Protein AF-A0A164IQX6-F1 (afdb_monomer_lite)

Secondary structure (DSSP, 8-state):
--------TT-----SB-TTSBBTTT--BT---HHHHHHHHH-EEEE-TTTTTSTTTTSTT--S--TTSBTTEEEES-HHHHHHHHHHHHHHHHHHHHHHHHS---PEEESSTT-EEEGGGTT-TTS----EE-TT--EE----

Organism: NCBI:txid455432

Foldseek 3Di:
DDPPPPPPPFFDQDDQADPQQAGPPPRDRVDPDPVSVVCSVPWTKGFDLVCRLPLCPPPVPCPDGDPQADNRMDTDPDPVRSVVSVVVVVVVVVVVVVVVVVPPDFDWDCPDPPDTDGPVCVVVPPDQDPFDQDPVRDTDDPDD

Radius of gyration: 26.32 Å; chains: 1; bounding box: 82×28×56 Å

Sequence (144 aa):
MQALKTEAPGIVRPDRLNYAGWCIWCGERYCTKARCVKMHVESIWGPCSVCGGSQMLDVKGADELCGICIGGLTQYDSVEDAVEQERRETEARRRLARHLSVVPEPVYVVSDPSRWRPAADHDRSDVPAPSVRSASGQVFYAGF

pLDDT: mean 77.32, std 18.51, range [38.38, 98.44]

Structure (mmCIF, N/CA/C/O backbone):
data_AF-A0A164IQX6-F1
#
_entry.id   AF-A0A164IQX6-F1
#
loop_
_atom_site.group_PDB
_atom_site.id
_atom_site.type_symbol
_atom_site.label_atom_id
_atom_site.label_alt_id
_atom_site.label_comp_id
_atom_site.label_asym_id
_atom_site.label_entity_id
_atom_site.label_seq_id
_atom_site.pdbx_PDB_ins_code
_atom_site.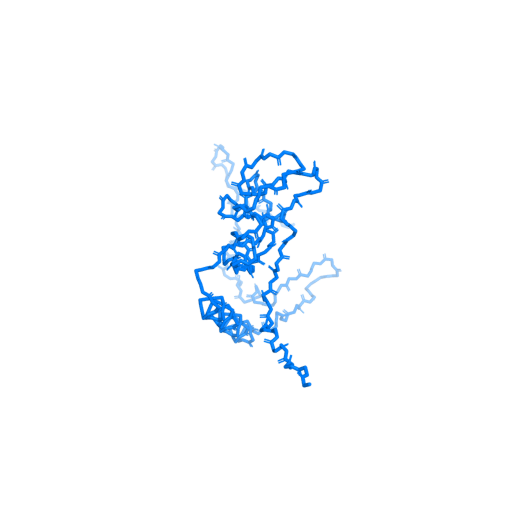Cartn_x
_atom_site.Cartn_y
_atom_site.Cartn_z
_atom_site.occupancy
_atom_site.B_iso_or_equiv
_atom_site.auth_seq_id
_atom_site.auth_comp_id
_atom_site.auth_asym_id
_atom_site.auth_atom_id
_atom_site.pdbx_PDB_model_num
ATOM 1 N N . MET A 1 1 ? -30.125 -11.335 -2.369 1.00 38.38 1 MET A N 1
ATOM 2 C CA . MET A 1 1 ? -29.351 -10.592 -3.383 1.00 38.38 1 MET A CA 1
ATOM 3 C C . MET A 1 1 ? -28.001 -10.254 -2.771 1.00 38.38 1 MET A C 1
ATOM 5 O O . MET A 1 1 ? -27.952 -9.395 -1.902 1.00 38.38 1 MET A O 1
ATOM 9 N N . GLN A 1 2 ? -26.941 -10.989 -3.105 1.00 41.19 2 GLN A N 1
ATOM 10 C CA . GLN A 1 2 ? -25.584 -10.615 -2.697 1.00 41.19 2 GLN A CA 1
ATOM 11 C C . GLN A 1 2 ? -25.045 -9.677 -3.775 1.00 41.19 2 GLN A C 1
ATOM 13 O O . GLN A 1 2 ? -24.952 -10.069 -4.936 1.00 41.19 2 GLN A O 1
ATOM 18 N N . ALA A 1 3 ? -24.777 -8.424 -3.406 1.00 42.53 3 ALA A N 1
ATOM 19 C CA . ALA A 1 3 ? -24.048 -7.506 -4.263 1.00 42.53 3 ALA A CA 1
ATOM 20 C C . ALA A 1 3 ? -22.657 -8.107 -4.478 1.00 42.53 3 ALA A C 1
ATOM 22 O O . ALA A 1 3 ? -21.914 -8.294 -3.513 1.00 42.53 3 ALA A O 1
ATOM 23 N N . LEU A 1 4 ? -22.339 -8.459 -5.723 1.00 44.94 4 LEU A N 1
ATOM 24 C CA . LEU A 1 4 ? -20.976 -8.766 -6.128 1.00 44.94 4 LEU A CA 1
ATOM 25 C C . LEU A 1 4 ? -20.145 -7.532 -5.775 1.00 44.94 4 LEU A C 1
ATOM 27 O O . LEU A 1 4 ? -20.242 -6.501 -6.437 1.00 44.94 4 LEU A O 1
ATOM 31 N N . LYS A 1 5 ? -19.402 -7.608 -4.667 1.00 49.19 5 LYS A N 1
ATOM 32 C CA . LYS A 1 5 ? -18.350 -6.649 -4.367 1.00 49.19 5 LYS A CA 1
ATOM 33 C C . LYS A 1 5 ? -17.338 -6.821 -5.482 1.00 49.19 5 LYS A C 1
ATOM 35 O O . LYS A 1 5 ? -16.559 -7.769 -5.478 1.00 49.19 5 LYS A O 1
ATOM 40 N N . THR A 1 6 ? -17.402 -5.934 -6.462 1.00 44.97 6 THR A N 1
ATOM 41 C CA . THR A 1 6 ? -16.287 -5.675 -7.358 1.00 44.97 6 THR A CA 1
ATOM 42 C C . THR A 1 6 ? -15.188 -5.110 -6.469 1.00 44.97 6 THR A C 1
ATOM 44 O O . THR A 1 6 ? -15.108 -3.904 -6.252 1.00 44.97 6 THR A O 1
ATOM 47 N N . GLU A 1 7 ? -14.427 -5.989 -5.821 1.00 58.69 7 GLU A N 1
ATOM 48 C CA . GLU A 1 7 ? -13.199 -5.584 -5.161 1.00 58.69 7 GLU A CA 1
ATOM 49 C C . GLU A 1 7 ? -12.295 -5.117 -6.290 1.00 58.69 7 GLU A C 1
ATOM 51 O O . GLU A 1 7 ? -11.905 -5.904 -7.157 1.00 58.69 7 GLU A O 1
ATOM 56 N N . ALA A 1 8 ? -12.089 -3.802 -6.362 1.00 58.91 8 ALA A N 1
ATOM 57 C CA . ALA A 1 8 ? -11.138 -3.244 -7.297 1.00 58.91 8 ALA A CA 1
ATOM 58 C C . ALA A 1 8 ? -9.805 -3.978 -7.073 1.00 58.91 8 ALA A C 1
ATOM 60 O O . ALA A 1 8 ? -9.397 -4.138 -5.912 1.00 58.91 8 ALA A O 1
ATOM 61 N N . PRO A 1 9 ? -9.169 -4.495 -8.139 1.00 63.72 9 PRO A N 1
ATOM 62 C CA . PRO A 1 9 ? -7.867 -5.129 -8.007 1.00 63.72 9 PRO A CA 1
ATOM 63 C C . PRO A 1 9 ? -6.926 -4.178 -7.252 1.00 63.72 9 PRO A C 1
ATOM 65 O O . PRO A 1 9 ? -6.956 -2.972 -7.445 1.00 63.72 9 PRO A O 1
ATOM 68 N N . GLY A 1 10 ? -6.167 -4.706 -6.292 1.00 72.81 10 GLY A N 1
ATOM 69 C CA . GLY A 1 10 ? -5.192 -3.909 -5.540 1.00 72.81 10 GLY A CA 1
ATOM 70 C C . GLY A 1 10 ? -5.675 -3.265 -4.235 1.00 72.81 10 GLY A C 1
ATOM 71 O O . GLY A 1 10 ? -4.828 -2.771 -3.492 1.00 72.81 10 GLY A O 1
ATOM 72 N N . ILE A 1 11 ? -6.965 -3.324 -3.874 1.00 82.81 11 ILE A N 1
ATOM 73 C CA . ILE A 1 11 ? -7.381 -2.969 -2.504 1.00 82.81 11 ILE A CA 1
ATOM 74 C C . ILE A 1 11 ? -7.063 -4.143 -1.578 1.00 82.81 11 ILE A C 1
ATOM 76 O O . ILE A 1 11 ? -7.691 -5.198 -1.650 1.00 82.81 11 ILE A O 1
ATOM 80 N N . VAL A 1 12 ? -6.093 -3.958 -0.683 1.00 86.12 12 VAL A N 1
ATOM 81 C CA . VAL A 1 12 ? -5.663 -4.989 0.271 1.00 86.12 12 VAL A CA 1
ATOM 82 C C . VAL A 1 12 ? -5.762 -4.411 1.667 1.00 86.12 12 VAL A C 1
ATOM 84 O O . VAL A 1 12 ? -5.075 -3.444 1.971 1.00 86.12 12 VAL A O 1
ATOM 87 N N . ARG A 1 13 ? -6.596 -4.989 2.535 1.00 86.00 13 ARG A N 1
ATOM 88 C CA . ARG A 1 13 ? -6.707 -4.536 3.927 1.00 86.00 13 ARG A CA 1
ATOM 89 C C . ARG A 1 13 ? -5.818 -5.410 4.818 1.00 86.00 13 ARG A C 1
ATOM 91 O O . ARG A 1 13 ? -6.139 -6.587 4.971 1.00 86.00 13 ARG A O 1
ATOM 98 N N . PRO A 1 14 ? -4.729 -4.877 5.402 1.00 90.19 14 PRO A N 1
ATOM 99 C CA . PRO A 1 14 ? -3.912 -5.649 6.330 1.00 90.19 14 PRO A CA 1
ATOM 100 C C . PRO A 1 14 ? -4.699 -5.952 7.603 1.00 90.19 14 PRO A C 1
ATOM 102 O O . PRO A 1 14 ? -5.656 -5.250 7.925 1.00 90.19 14 PRO A O 1
ATOM 105 N N . ASP A 1 15 ? -4.271 -6.945 8.375 1.00 94.50 15 ASP A N 1
ATOM 106 C CA . ASP A 1 15 ? -4.839 -7.144 9.703 1.00 94.50 15 ASP A CA 1
ATOM 107 C C . ASP A 1 15 ? -4.593 -5.914 10.589 1.00 94.50 15 ASP A C 1
ATOM 109 O O . ASP A 1 15 ? -3.509 -5.328 10.621 1.00 94.50 15 ASP A O 1
ATOM 113 N N . ARG A 1 16 ? -5.611 -5.527 11.365 1.00 95.75 16 ARG A N 1
ATOM 114 C CA . ARG A 1 16 ? -5.509 -4.415 12.329 1.00 95.75 16 ARG A CA 1
ATOM 115 C C . ARG A 1 16 ? -4.420 -4.644 13.378 1.00 95.75 16 ARG A C 1
ATOM 117 O O . ARG A 1 16 ? -3.870 -3.682 13.920 1.00 95.75 16 ARG A O 1
ATOM 124 N N . LEU A 1 17 ? -4.204 -5.903 13.747 1.00 96.19 17 LEU A N 1
ATOM 125 C CA . LEU A 1 17 ? -3.157 -6.308 14.671 1.00 96.19 17 LEU A CA 1
ATOM 126 C C . LEU A 1 17 ? -2.012 -6.897 13.854 1.00 96.19 17 LEU A C 1
ATOM 128 O O . LEU A 1 17 ? -2.247 -7.760 13.015 1.00 96.19 17 LEU A O 1
ATOM 132 N N . ASN A 1 18 ? -0.781 -6.467 14.122 1.00 92.88 18 ASN A N 1
ATOM 133 C CA . ASN A 1 18 ? 0.374 -7.153 13.558 1.00 92.88 18 ASN A CA 1
ATOM 134 C C . ASN A 1 18 ? 0.521 -8.562 14.165 1.00 92.88 18 ASN A C 1
ATOM 136 O O . ASN A 1 18 ? -0.161 -8.916 15.129 1.00 92.88 18 ASN A O 1
ATOM 140 N N . TYR A 1 19 ? 1.465 -9.350 13.646 1.00 94.94 19 TYR A N 1
ATOM 141 C CA . TYR A 1 19 ? 1.714 -10.719 14.115 1.00 94.94 19 TYR A CA 1
ATOM 142 C C . TYR A 1 19 ? 1.974 -10.826 15.633 1.00 94.94 19 TYR A C 1
ATOM 144 O O . TYR A 1 19 ? 1.615 -11.813 16.267 1.00 94.94 19 TYR A O 1
ATOM 152 N N . ALA A 1 20 ? 2.547 -9.790 16.250 1.00 96.38 20 ALA A N 1
ATOM 153 C CA . ALA A 1 20 ? 2.794 -9.740 17.692 1.00 96.38 20 ALA A CA 1
ATOM 154 C C . ALA A 1 20 ? 1.580 -9.245 18.514 1.00 96.38 20 ALA A C 1
ATOM 156 O O . ALA A 1 20 ? 1.687 -9.042 19.727 1.00 96.38 20 ALA A O 1
ATOM 157 N N . GLY A 1 21 ? 0.422 -9.063 17.874 1.00 96.69 21 GLY A N 1
ATOM 158 C CA . GLY A 1 21 ? -0.826 -8.628 18.490 1.00 96.69 21 GLY A CA 1
ATOM 159 C C . GLY A 1 21 ? -0.921 -7.120 18.723 1.00 96.69 21 GLY A C 1
ATOM 160 O O . GLY A 1 21 ? -1.824 -6.688 19.436 1.00 96.69 21 GLY A O 1
ATOM 161 N N . TRP A 1 22 ? -0.020 -6.303 18.175 1.00 97.25 22 TRP A N 1
ATOM 162 C CA . TRP A 1 22 ? -0.038 -4.849 18.368 1.00 97.25 22 TRP A CA 1
ATOM 163 C C . TRP A 1 22 ? -0.952 -4.153 17.364 1.00 97.25 22 TRP A C 1
ATOM 165 O O . TRP A 1 22 ? -0.884 -4.410 16.165 1.00 97.25 22 TRP A O 1
ATOM 175 N N . CYS A 1 23 ? -1.790 -3.241 17.855 1.00 96.88 23 CYS A N 1
ATOM 176 C CA . CYS A 1 23 ? -2.696 -2.445 17.033 1.00 96.88 23 CYS A CA 1
ATOM 177 C C . CYS A 1 23 ? -1.955 -1.383 16.224 1.00 96.88 23 CYS A C 1
ATOM 179 O O . CYS A 1 23 ? -1.302 -0.523 16.815 1.00 96.88 23 CYS A O 1
ATOM 181 N N . ILE A 1 24 ? -2.158 -1.364 14.904 1.00 94.56 24 ILE A N 1
ATOM 182 C CA . ILE A 1 24 ? -1.533 -0.374 14.008 1.00 94.56 24 ILE A CA 1
ATOM 183 C C . ILE A 1 24 ? -1.961 1.075 14.295 1.00 94.56 24 ILE A C 1
ATOM 185 O O . ILE A 1 24 ? -1.261 2.006 13.923 1.00 94.56 24 ILE A O 1
ATOM 189 N N . TRP A 1 25 ? -3.097 1.277 14.972 1.00 95.06 25 TRP A N 1
ATOM 190 C CA . TRP A 1 25 ? -3.652 2.611 15.231 1.00 95.06 25 TRP A CA 1
ATOM 191 C C . TRP A 1 25 ? -3.237 3.214 16.567 1.00 95.06 25 TRP A C 1
ATOM 193 O O . TRP A 1 25 ? -2.989 4.410 16.657 1.00 95.06 25 TRP A O 1
ATOM 203 N N . CYS A 1 26 ? -3.252 2.411 17.632 1.00 97.38 26 CYS A N 1
ATOM 204 C CA . CYS A 1 26 ? -3.013 2.909 18.988 1.00 97.38 26 CYS A CA 1
ATOM 205 C C . CYS A 1 26 ? -1.761 2.330 19.639 1.00 97.38 26 CYS A C 1
ATOM 207 O O . CYS A 1 26 ? -1.463 2.700 20.768 1.00 97.38 26 CYS A O 1
ATOM 209 N N . GLY A 1 27 ? -1.076 1.389 18.984 1.00 96.19 27 GLY A N 1
ATOM 210 C CA . GLY A 1 27 ? 0.124 0.766 19.528 1.00 96.19 27 GLY A CA 1
ATOM 211 C C . GLY A 1 27 ? -0.112 -0.036 20.807 1.00 96.19 27 GLY A C 1
ATOM 212 O O . GLY A 1 27 ? 0.827 -0.243 21.557 1.00 96.19 27 GLY A O 1
ATOM 213 N N . GLU A 1 28 ? -1.339 -0.490 21.089 1.00 98.06 28 GLU A N 1
ATOM 214 C CA . GLU A 1 28 ? -1.623 -1.355 22.244 1.00 98.06 28 GLU A CA 1
ATOM 215 C C . GLU A 1 28 ? -1.720 -2.820 21.826 1.00 98.06 28 GLU A C 1
ATOM 217 O O . GLU A 1 28 ? -2.269 -3.149 20.765 1.00 98.06 28 GLU A O 1
ATOM 222 N N . ARG A 1 29 ? -1.220 -3.708 22.688 1.00 98.00 29 ARG A N 1
ATOM 223 C CA . ARG A 1 29 ? -1.268 -5.154 22.483 1.00 98.00 29 ARG A CA 1
ATOM 224 C C . ARG A 1 29 ? -2.679 -5.690 22.736 1.00 98.00 29 ARG A C 1
ATOM 226 O O . ARG A 1 29 ? -3.311 -5.329 23.722 1.00 98.00 29 ARG A O 1
ATOM 233 N N . TYR A 1 30 ? -3.168 -6.542 21.838 1.00 97.69 30 TYR A N 1
ATOM 234 C CA . TYR A 1 30 ? -4.508 -7.140 21.864 1.00 97.69 30 TYR A CA 1
ATOM 235 C C . TYR A 1 30 ? -5.644 -6.108 21.982 1.00 97.69 30 TYR A C 1
ATOM 237 O O . TYR A 1 30 ? -6.683 -6.374 22.580 1.00 97.69 30 TYR A O 1
ATOM 245 N N . CYS A 1 31 ? -5.454 -4.913 21.414 1.00 98.25 31 CYS A N 1
ATOM 246 C CA . CYS A 1 31 ? -6.413 -3.813 21.505 1.00 98.25 31 CYS A CA 1
ATOM 247 C C . CYS A 1 31 ? -7.817 -4.234 21.047 1.00 98.25 31 CYS A C 1
ATOM 249 O O . CYS A 1 31 ? -7.966 -4.746 19.939 1.00 98.25 31 CYS A O 1
ATOM 251 N N . THR A 1 32 ? -8.848 -3.917 21.828 1.00 97.75 32 THR A N 1
ATOM 252 C CA . THR A 1 32 ? -10.272 -4.122 21.487 1.00 97.75 32 THR A CA 1
ATOM 253 C C . THR A 1 32 ? -11.066 -2.811 21.423 1.00 97.75 32 THR A C 1
ATOM 255 O O . THR A 1 32 ? -12.289 -2.823 21.305 1.00 97.75 32 THR A O 1
ATOM 258 N N . LYS A 1 33 ? -10.388 -1.654 21.484 1.00 98.44 33 LYS A N 1
ATOM 259 C CA . LYS A 1 33 ? -11.033 -0.333 21.518 1.00 98.44 33 LYS A CA 1
ATOM 260 C C . LYS A 1 33 ? -11.898 -0.105 20.275 1.00 98.44 33 LYS A C 1
ATOM 262 O O . LYS A 1 33 ? -11.393 -0.131 19.151 1.00 98.44 33 LYS A O 1
ATOM 267 N N . ALA A 1 34 ? -13.172 0.235 20.490 1.00 98.38 34 ALA A N 1
ATOM 268 C CA . ALA A 1 34 ? -14.149 0.479 19.425 1.00 98.38 34 ALA A CA 1
ATOM 269 C C . ALA A 1 34 ? -13.674 1.524 18.398 1.00 98.38 34 ALA A C 1
ATOM 271 O O . ALA A 1 34 ? -13.859 1.337 17.199 1.00 98.38 34 ALA A O 1
ATOM 272 N N . ARG A 1 35 ? -12.979 2.579 18.850 1.00 97.94 35 ARG A N 1
ATOM 273 C CA . ARG A 1 35 ? -12.375 3.596 17.972 1.00 97.94 35 ARG A CA 1
ATOM 274 C C . ARG A 1 35 ? -11.430 2.983 16.931 1.00 97.94 35 ARG A C 1
ATOM 276 O O . ARG A 1 35 ? -11.546 3.301 15.755 1.00 97.94 35 ARG A O 1
ATOM 283 N N . CYS A 1 36 ? -10.512 2.109 17.347 1.00 97.75 36 CYS A N 1
ATOM 284 C CA . CYS A 1 36 ? -9.534 1.495 16.445 1.00 97.75 36 CYS A CA 1
ATOM 285 C C . CYS A 1 36 ? -10.184 0.492 15.491 1.00 97.75 36 CYS A C 1
ATOM 287 O O . CYS A 1 36 ? -9.745 0.366 14.353 1.00 97.75 36 CYS A O 1
ATOM 289 N N . VAL A 1 37 ? -11.225 -0.217 15.943 1.00 97.62 37 VAL A N 1
ATOM 290 C CA . VAL A 1 37 ? -12.012 -1.108 15.079 1.00 97.62 37 VAL A CA 1
ATOM 291 C C . VAL A 1 37 ? -12.725 -0.298 14.000 1.00 97.62 37 VAL A C 1
ATOM 293 O O . VAL A 1 37 ? -12.603 -0.626 12.824 1.00 97.62 37 VAL A O 1
ATOM 296 N N . LYS A 1 38 ? -13.395 0.795 14.382 1.00 97.62 38 LYS A N 1
ATOM 297 C CA . LYS A 1 38 ? -14.078 1.693 13.446 1.00 97.62 38 LYS A CA 1
ATOM 298 C C . LYS A 1 38 ? -13.110 2.274 12.411 1.00 97.62 38 LYS A C 1
ATOM 300 O O . LYS A 1 38 ? -13.324 2.077 11.221 1.00 97.62 38 LYS A O 1
ATOM 305 N N . MET A 1 39 ? -12.010 2.886 12.865 1.00 96.06 39 MET A N 1
ATOM 306 C CA . MET A 1 39 ? -10.978 3.436 11.973 1.00 96.06 39 MET A CA 1
ATOM 307 C C . MET A 1 39 ? -10.443 2.386 10.997 1.00 96.06 39 MET A C 1
ATOM 309 O O . MET A 1 39 ? -10.248 2.670 9.823 1.00 96.06 39 MET A O 1
ATOM 313 N N . HIS A 1 40 ? -10.236 1.156 11.466 1.00 95.69 40 HIS A N 1
ATOM 314 C CA . HIS A 1 40 ? -9.757 0.082 10.611 1.00 95.69 40 HIS A CA 1
ATOM 315 C C . HIS A 1 40 ? -10.770 -0.324 9.529 1.00 95.69 40 HIS A C 1
ATOM 317 O O . HIS A 1 40 ? -10.393 -0.519 8.376 1.00 95.69 40 HIS A O 1
ATOM 323 N N . VAL A 1 41 ? -12.052 -0.433 9.878 1.00 94.75 41 VAL A N 1
ATOM 324 C CA . VAL A 1 41 ? -13.113 -0.782 8.919 1.00 94.75 41 VAL A CA 1
ATOM 325 C C . VAL A 1 41 ? -13.282 0.303 7.854 1.00 94.75 41 VAL A C 1
ATOM 327 O O . VAL A 1 41 ? -13.491 -0.024 6.687 1.00 94.75 41 VAL A O 1
ATOM 330 N N . GLU A 1 42 ? -13.170 1.569 8.255 1.00 94.75 42 GLU A N 1
ATOM 331 C CA . GLU A 1 42 ? -13.307 2.733 7.371 1.00 94.75 42 GLU A CA 1
ATOM 332 C C . GLU A 1 42 ? -12.051 2.987 6.525 1.00 94.75 42 GLU A C 1
ATOM 334 O O . GLU A 1 42 ? -12.133 3.633 5.486 1.00 94.75 42 GLU A O 1
ATOM 339 N N . SE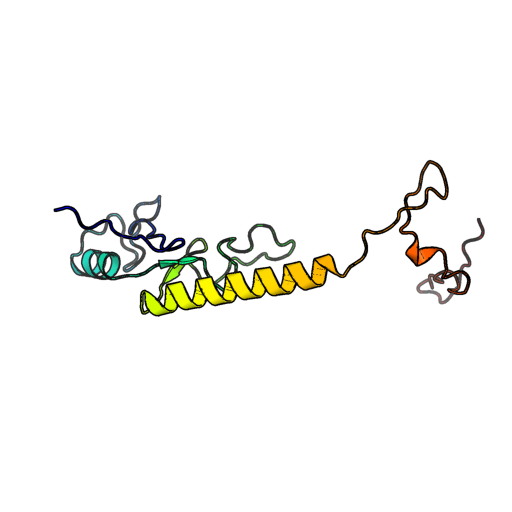R A 1 43 ? -10.894 2.459 6.932 1.00 94.81 43 SER A N 1
ATOM 340 C CA . SER A 1 43 ? -9.642 2.660 6.206 1.00 94.81 43 SER A CA 1
ATOM 341 C C . SER A 1 43 ? -9.569 1.883 4.888 1.00 94.81 43 SER A C 1
ATOM 343 O O . SER A 1 43 ? -9.995 0.722 4.780 1.00 94.81 43 SER A O 1
ATOM 345 N N . ILE A 1 44 ? -8.966 2.539 3.899 1.00 95.00 44 ILE A N 1
ATOM 346 C CA . ILE A 1 44 ? -8.713 2.027 2.555 1.00 95.00 44 ILE A CA 1
ATOM 347 C C . ILE A 1 44 ? -7.208 1.891 2.407 1.00 95.00 44 ILE A C 1
ATOM 349 O O . ILE A 1 44 ? -6.463 2.798 2.766 1.00 95.00 44 ILE A O 1
ATOM 353 N N . TRP A 1 45 ? -6.765 0.741 1.921 1.00 94.56 45 TRP A N 1
ATOM 354 C CA . TRP A 1 45 ? -5.356 0.380 1.875 1.00 94.56 45 TRP A CA 1
ATOM 355 C C . TRP A 1 45 ? -5.013 -0.201 0.512 1.00 94.56 45 TRP A C 1
ATOM 357 O O . TRP A 1 45 ? -5.824 -0.897 -0.103 1.00 94.56 45 TRP A O 1
ATOM 367 N N . GLY A 1 46 ? -3.790 0.065 0.075 1.00 92.94 46 GLY A N 1
ATOM 368 C CA . GLY A 1 46 ? -3.227 -0.485 -1.150 1.00 92.94 46 GLY A CA 1
ATOM 369 C C . GLY A 1 46 ? -1.699 -0.412 -1.145 1.00 92.94 46 GLY A C 1
ATOM 370 O O . GLY A 1 46 ? -1.104 0.034 -0.154 1.00 92.94 46 GLY A O 1
ATOM 371 N N . PRO A 1 47 ? -1.048 -0.878 -2.222 1.00 92.12 47 PRO A N 1
ATOM 372 C CA . PRO A 1 47 ? 0.402 -0.854 -2.353 1.00 92.12 47 PRO A CA 1
ATOM 373 C C . PRO A 1 47 ? 0.963 0.561 -2.212 1.00 92.12 47 PRO A C 1
ATOM 375 O O . PRO A 1 47 ? 0.428 1.520 -2.752 1.00 92.12 47 PRO A O 1
ATOM 378 N N . CYS A 1 48 ? 2.072 0.710 -1.496 1.00 92.31 48 CYS A N 1
ATOM 379 C CA . CYS A 1 48 ? 2.754 1.990 -1.402 1.00 92.31 48 CYS A CA 1
ATOM 380 C C . CYS A 1 48 ? 3.290 2.410 -2.776 1.00 92.31 48 CYS A C 1
ATOM 382 O O . CYS A 1 48 ? 4.106 1.702 -3.360 1.00 92.31 48 CYS A O 1
ATOM 384 N N . SER A 1 49 ? 2.916 3.606 -3.225 1.00 89.94 49 SER A N 1
ATOM 385 C CA . SER A 1 49 ? 3.344 4.190 -4.502 1.00 89.94 49 SER A CA 1
ATOM 386 C C . SER A 1 49 ? 4.850 4.427 -4.627 1.00 89.94 49 SER A C 1
ATOM 388 O O . SER A 1 49 ? 5.380 4.515 -5.732 1.00 89.94 49 SER A O 1
ATOM 390 N N . VAL A 1 50 ? 5.547 4.543 -3.494 1.00 89.69 50 VAL A N 1
ATOM 391 C CA . VAL A 1 50 ? 6.984 4.832 -3.449 1.00 89.69 50 VAL A CA 1
ATOM 392 C C . VAL A 1 50 ? 7.802 3.556 -3.604 1.00 89.69 50 VAL A C 1
ATOM 394 O O . VAL A 1 50 ? 8.702 3.503 -4.435 1.00 89.69 50 VAL A O 1
ATOM 397 N N . CYS A 1 51 ? 7.493 2.515 -2.825 1.00 90.94 51 CYS A N 1
ATOM 398 C CA . CYS A 1 51 ? 8.233 1.251 -2.880 1.00 90.94 51 CYS A CA 1
ATOM 399 C C . CYS A 1 51 ? 7.550 0.166 -3.728 1.00 90.94 51 CYS A C 1
ATOM 401 O O . CYS A 1 51 ? 8.062 -0.951 -3.810 1.00 90.94 51 CYS A O 1
ATOM 403 N N . GLY A 1 52 ? 6.387 0.444 -4.320 1.00 87.69 52 GLY A N 1
ATOM 404 C CA . GLY A 1 52 ? 5.600 -0.533 -5.080 1.00 87.69 52 GLY A CA 1
ATOM 405 C C . GLY A 1 52 ? 5.182 -1.751 -4.252 1.00 87.69 52 GLY A C 1
ATOM 406 O O . GLY A 1 52 ? 5.066 -2.850 -4.786 1.00 87.69 52 GLY A O 1
ATOM 407 N N . GLY A 1 53 ? 5.061 -1.594 -2.931 1.00 89.38 53 GLY A N 1
ATOM 408 C CA . GLY A 1 53 ? 4.792 -2.695 -2.002 1.00 89.38 53 GLY A CA 1
ATOM 409 C C . GLY A 1 53 ? 5.988 -3.575 -1.627 1.00 89.38 53 GLY A C 1
ATOM 410 O O . GLY A 1 53 ? 5.850 -4.428 -0.757 1.00 89.38 53 GLY A O 1
ATOM 411 N N . SER A 1 54 ? 7.173 -3.351 -2.202 1.00 88.88 54 SER A N 1
ATOM 412 C CA . SER A 1 54 ? 8.366 -4.180 -1.944 1.00 88.88 54 SER A CA 1
ATOM 413 C C . SER A 1 54 ? 9.063 -3.899 -0.610 1.00 88.88 54 SER A C 1
ATOM 415 O O . SER A 1 54 ? 9.982 -4.621 -0.234 1.00 88.88 54 SER A O 1
ATOM 417 N N . GLN A 1 55 ? 8.703 -2.798 0.063 1.00 86.69 55 GLN A N 1
ATOM 418 C CA . GLN A 1 55 ? 9.454 -2.222 1.190 1.00 86.69 55 GLN A CA 1
ATOM 419 C C . GLN A 1 55 ? 10.936 -1.928 0.891 1.00 86.69 55 GLN A C 1
ATOM 421 O O . GLN A 1 55 ? 11.680 -1.614 1.813 1.00 86.69 55 GLN A O 1
ATOM 426 N N . MET A 1 56 ? 11.346 -1.972 -0.383 1.00 82.25 56 MET A N 1
ATOM 427 C CA . MET A 1 56 ? 12.739 -1.852 -0.827 1.00 82.25 56 MET A CA 1
ATOM 428 C C . MET A 1 56 ? 13.677 -2.935 -0.258 1.00 82.25 56 MET A C 1
ATOM 430 O O . MET A 1 56 ? 14.882 -2.716 -0.197 1.00 82.25 56 MET A O 1
ATOM 434 N N . LEU A 1 57 ? 13.148 -4.117 0.095 1.00 77.56 57 LEU A N 1
ATOM 435 C CA . LEU A 1 57 ? 13.918 -5.201 0.734 1.00 77.56 57 LEU A CA 1
ATOM 436 C C . LEU A 1 57 ? 15.088 -5.738 -0.113 1.00 77.56 57 LEU A C 1
ATOM 438 O O . LEU A 1 57 ? 16.041 -6.272 0.447 1.00 77.56 57 LEU A O 1
ATOM 442 N N . ASP A 1 58 ? 15.042 -5.571 -1.438 1.00 70.56 58 ASP A N 1
ATOM 443 C CA . ASP A 1 58 ? 16.030 -6.135 -2.372 1.00 70.56 58 ASP A CA 1
ATOM 444 C C . ASP A 1 58 ? 17.009 -5.099 -2.956 1.00 70.56 58 ASP A C 1
ATOM 446 O O . ASP A 1 58 ? 17.851 -5.424 -3.801 1.00 70.56 58 ASP A O 1
ATOM 450 N N . VAL A 1 59 ? 16.923 -3.832 -2.543 1.00 73.62 59 VAL A N 1
ATOM 451 C CA . VAL A 1 59 ? 17.805 -2.785 -3.070 1.00 73.62 59 VAL A CA 1
ATOM 452 C C . VAL A 1 59 ? 19.113 -2.801 -2.279 1.00 73.62 59 VAL A C 1
ATOM 454 O O . VAL A 1 59 ? 19.155 -2.406 -1.119 1.00 73.62 59 VAL A O 1
ATOM 457 N N . LYS A 1 60 ? 20.213 -3.261 -2.896 1.00 69.44 60 LYS A N 1
ATOM 458 C CA . LYS A 1 60 ? 21.553 -3.212 -2.276 1.00 69.44 60 LYS A CA 1
ATOM 459 C C . LYS A 1 60 ? 21.874 -1.787 -1.809 1.00 69.44 60 LYS A C 1
ATOM 461 O O . LYS A 1 60 ? 21.952 -0.882 -2.636 1.00 69.44 60 LYS A O 1
ATOM 466 N N . GLY A 1 61 ? 22.106 -1.619 -0.507 1.00 66.44 61 GLY A N 1
ATOM 467 C CA . GLY A 1 61 ? 22.386 -0.324 0.123 1.00 66.44 61 GLY A CA 1
ATOM 468 C C . GLY A 1 61 ? 21.143 0.454 0.566 1.00 66.44 61 GLY A C 1
ATOM 469 O O . GLY A 1 61 ? 21.284 1.541 1.117 1.00 66.44 61 GLY A O 1
ATOM 470 N N . ALA A 1 62 ? 19.936 -0.086 0.367 1.00 65.19 62 ALA A N 1
ATOM 471 C CA . ALA A 1 62 ? 18.761 0.352 1.107 1.00 65.19 62 ALA A CA 1
ATOM 472 C C . ALA A 1 62 ? 18.795 -0.300 2.493 1.00 65.19 62 ALA A C 1
ATOM 474 O O . ALA A 1 62 ? 18.074 -1.251 2.779 1.00 65.19 62 ALA A O 1
ATOM 475 N N . ASP A 1 63 ? 19.662 0.218 3.360 1.00 63.06 63 ASP A N 1
ATOM 476 C CA . ASP A 1 63 ? 19.668 -0.153 4.781 1.00 63.06 63 ASP A CA 1
ATOM 477 C C . ASP A 1 63 ? 18.403 0.366 5.499 1.00 63.06 63 ASP A C 1
ATOM 479 O O . ASP A 1 63 ? 18.135 0.035 6.655 1.00 63.06 63 ASP A O 1
ATOM 483 N N . GLU A 1 64 ? 17.599 1.169 4.799 1.00 73.69 64 GLU A N 1
ATOM 484 C CA . GLU A 1 64 ? 16.387 1.794 5.293 1.00 73.69 64 GLU A CA 1
ATOM 485 C C . GLU A 1 64 ? 15.154 1.236 4.578 1.00 73.69 64 GLU A C 1
ATOM 487 O O . GLU A 1 64 ? 14.999 1.325 3.356 1.00 73.69 64 GLU A O 1
ATOM 492 N N . LEU A 1 65 ? 14.232 0.695 5.375 1.00 81.56 65 LEU A N 1
ATOM 493 C CA . LEU A 1 65 ? 12.883 0.386 4.919 1.00 81.56 65 LEU A CA 1
ATOM 494 C C . LEU A 1 65 ? 12.183 1.669 4.465 1.00 81.56 65 LEU A C 1
ATOM 496 O O . LEU A 1 65 ? 12.451 2.765 4.959 1.00 81.56 65 LEU A O 1
ATOM 500 N N . CYS A 1 66 ? 11.212 1.528 3.564 1.00 86.38 66 CYS A N 1
ATOM 501 C CA . CYS A 1 66 ? 10.363 2.645 3.166 1.00 86.38 66 CYS A CA 1
ATOM 502 C C . CYS A 1 66 ? 9.631 3.249 4.383 1.00 86.38 66 CYS A C 1
ATOM 504 O O . CYS A 1 66 ? 8.617 2.713 4.827 1.00 86.38 66 CYS A O 1
ATOM 506 N N . GLY A 1 67 ? 10.107 4.398 4.877 1.00 84.69 67 GLY A N 1
ATOM 507 C CA . GLY A 1 67 ? 9.573 5.076 6.069 1.00 84.69 67 GLY A CA 1
ATOM 508 C C . GLY A 1 67 ? 8.182 5.702 5.907 1.00 84.69 67 GLY A C 1
ATOM 509 O O . GLY A 1 67 ? 7.664 6.302 6.842 1.00 84.69 67 GLY A O 1
ATOM 510 N N . ILE A 1 68 ? 7.582 5.580 4.721 1.00 87.38 68 ILE A N 1
ATOM 511 C CA . ILE A 1 68 ? 6.265 6.139 4.384 1.00 87.38 68 ILE A CA 1
ATOM 512 C C . ILE A 1 68 ? 5.160 5.085 4.542 1.00 87.38 68 ILE A C 1
ATOM 514 O O . ILE A 1 68 ? 3.993 5.424 4.733 1.00 87.38 68 ILE A O 1
ATOM 518 N N . CYS A 1 69 ? 5.503 3.799 4.446 1.00 91.81 69 CYS A N 1
ATOM 519 C CA . CYS A 1 69 ? 4.529 2.715 4.389 1.00 91.81 69 CYS A CA 1
ATOM 520 C C . CYS A 1 69 ? 4.675 1.743 5.556 1.00 91.81 69 CYS A C 1
ATOM 522 O O . CYS A 1 69 ? 5.734 1.630 6.170 1.00 91.81 69 CYS A O 1
ATOM 524 N N . ILE A 1 70 ? 3.613 0.989 5.822 1.00 88.50 70 ILE A N 1
ATOM 525 C CA . ILE A 1 70 ? 3.625 -0.095 6.799 1.00 88.50 70 ILE A CA 1
ATOM 526 C C . ILE A 1 70 ? 3.584 -1.393 6.019 1.00 88.50 70 ILE A C 1
ATOM 528 O O . ILE A 1 70 ? 2.571 -1.743 5.418 1.00 88.50 70 ILE A O 1
ATOM 532 N N . GLY A 1 71 ? 4.697 -2.116 6.007 1.00 86.69 71 GLY A N 1
ATOM 533 C CA . GLY A 1 71 ? 4.710 -3.430 5.383 1.00 86.69 71 GLY A CA 1
ATOM 534 C C . GLY A 1 71 ? 4.553 -3.400 3.853 1.00 86.69 71 GLY A C 1
ATOM 535 O O . GLY A 1 71 ? 4.157 -4.403 3.271 1.00 86.69 71 GLY A O 1
ATOM 536 N N . GLY A 1 72 ? 4.829 -2.266 3.197 1.00 90.81 72 GLY A N 1
ATOM 537 C CA . GLY A 1 72 ? 4.581 -2.079 1.762 1.00 90.81 72 GLY A CA 1
ATOM 538 C C . GLY A 1 72 ? 3.181 -1.549 1.449 1.00 90.81 72 GLY A C 1
ATOM 539 O O . GLY A 1 72 ? 2.868 -1.304 0.289 1.00 90.81 72 GLY A O 1
ATOM 540 N N . LEU A 1 73 ? 2.345 -1.321 2.462 1.00 92.81 73 LEU A N 1
ATOM 541 C CA . LEU A 1 73 ? 0.993 -0.802 2.296 1.00 92.81 73 LEU A CA 1
ATOM 542 C C . LEU A 1 73 ? 0.895 0.633 2.808 1.00 92.81 73 LEU A C 1
ATOM 544 O O . LEU A 1 73 ? 1.536 1.011 3.793 1.00 92.81 73 LEU A O 1
ATOM 548 N N . THR A 1 74 ? 0.081 1.434 2.133 1.00 94.06 74 THR A N 1
ATOM 549 C CA . THR A 1 74 ? -0.264 2.788 2.562 1.00 94.06 74 THR A CA 1
ATOM 550 C C . THR A 1 74 ? -1.776 2.946 2.640 1.00 94.06 74 THR A C 1
ATOM 552 O O . THR A 1 74 ? -2.522 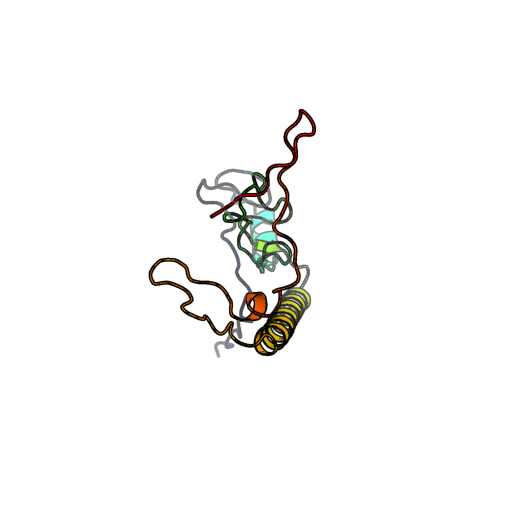2.217 1.978 1.00 94.06 74 THR A O 1
ATOM 555 N N . GLN A 1 75 ? -2.216 3.871 3.487 1.00 94.62 75 GLN A N 1
ATOM 556 C CA . GLN A 1 75 ? -3.620 4.230 3.598 1.00 94.62 75 GLN A CA 1
ATOM 557 C C . GLN A 1 75 ? -3.954 5.295 2.548 1.00 94.62 75 GLN A C 1
ATOM 559 O O . GLN A 1 75 ? -3.200 6.250 2.381 1.00 94.62 75 GLN A O 1
ATOM 564 N N . TYR A 1 76 ? -5.096 5.142 1.885 1.00 94.19 76 TYR A N 1
ATOM 565 C CA . TYR A 1 76 ? -5.665 6.134 0.977 1.00 94.19 76 TYR A CA 1
ATOM 566 C C . TYR A 1 76 ? -6.845 6.848 1.633 1.00 94.19 76 TYR A C 1
ATOM 568 O O . TYR A 1 76 ? -7.545 6.268 2.471 1.00 94.19 76 TYR A O 1
ATOM 576 N N . ASP A 1 77 ? -7.077 8.090 1.213 1.00 94.62 77 ASP A N 1
ATOM 577 C CA . ASP A 1 77 ? -8.193 8.906 1.694 1.00 94.62 77 ASP A CA 1
ATOM 578 C C . ASP A 1 77 ? -9.537 8.422 1.128 1.00 94.62 77 ASP A C 1
ATOM 580 O O . ASP A 1 77 ? -10.566 8.504 1.803 1.00 94.62 77 ASP A O 1
ATOM 584 N N . SER A 1 78 ? -9.531 7.872 -0.091 1.00 94.25 78 SER A N 1
ATOM 585 C CA . SER A 1 78 ? -10.721 7.383 -0.786 1.00 94.25 78 SER A CA 1
ATOM 586 C C . SER A 1 78 ? -10.438 6.163 -1.673 1.00 94.25 78 SER A C 1
ATOM 588 O O . SER A 1 78 ? -9.286 5.786 -1.913 1.00 94.25 78 SER A O 1
ATOM 590 N N . VAL A 1 79 ? -11.504 5.512 -2.155 1.00 91.19 79 VAL A N 1
ATOM 591 C CA . VAL A 1 79 ? -11.380 4.381 -3.094 1.00 91.19 79 VAL A CA 1
ATOM 592 C C . VAL A 1 79 ? -10.922 4.910 -4.447 1.00 91.19 79 VAL A C 1
ATOM 594 O O . VAL A 1 79 ? -10.106 4.287 -5.121 1.00 91.19 79 VAL A O 1
ATOM 597 N N . GLU A 1 80 ? -11.422 6.083 -4.818 1.00 92.12 80 GLU A N 1
ATOM 598 C CA . GLU A 1 80 ? -11.078 6.803 -6.032 1.00 92.12 80 GLU A CA 1
ATOM 599 C C . GLU A 1 80 ? -9.576 7.099 -6.092 1.00 92.12 80 GLU A C 1
ATOM 601 O O . GLU A 1 80 ? -8.961 6.868 -7.132 1.00 92.12 80 GLU A O 1
ATOM 606 N N . ASP A 1 81 ? -8.965 7.513 -4.977 1.00 92.00 81 ASP A N 1
ATOM 607 C CA . ASP A 1 81 ? -7.520 7.762 -4.902 1.00 92.00 81 ASP A CA 1
ATOM 608 C C . ASP A 1 81 ? -6.702 6.480 -5.076 1.00 92.00 81 ASP A C 1
ATOM 610 O O . ASP A 1 81 ? -5.690 6.478 -5.782 1.00 92.00 81 ASP A O 1
ATOM 614 N N . ALA A 1 82 ? -7.146 5.373 -4.472 1.00 90.75 82 ALA A N 1
ATOM 615 C CA . ALA A 1 82 ? -6.491 4.077 -4.631 1.00 90.75 82 ALA A CA 1
ATOM 616 C C . ALA A 1 82 ? -6.540 3.600 -6.095 1.00 90.75 82 ALA A C 1
ATOM 618 O O . ALA A 1 82 ? -5.522 3.185 -6.653 1.00 90.75 82 ALA A O 1
ATOM 619 N N . VAL A 1 83 ? -7.702 3.726 -6.746 1.00 90.88 83 VAL A N 1
ATOM 620 C CA . VAL A 1 83 ? -7.895 3.364 -8.161 1.00 90.88 83 VAL A CA 1
ATOM 621 C C . VAL A 1 83 ? -7.089 4.276 -9.088 1.00 90.88 83 VAL A C 1
ATOM 623 O O . VAL A 1 83 ? -6.460 3.807 -10.039 1.00 90.88 83 VAL A O 1
ATOM 626 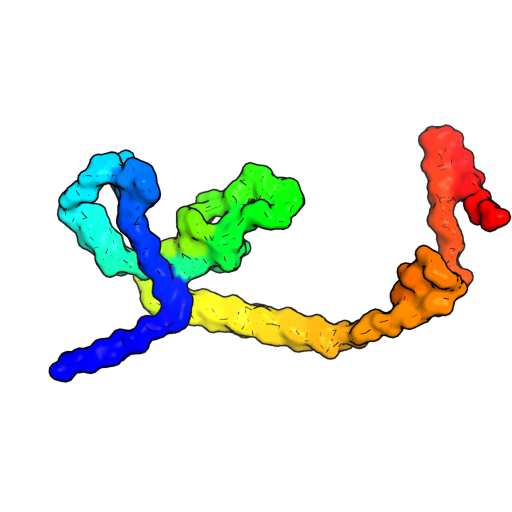N N . GLU A 1 84 ? -7.072 5.583 -8.828 1.00 91.38 84 GLU A N 1
ATOM 627 C CA . GLU A 1 84 ? -6.279 6.540 -9.600 1.00 91.38 84 GLU A CA 1
ATOM 628 C C . GLU A 1 84 ? -4.780 6.242 -9.486 1.00 91.38 84 GLU A C 1
ATOM 630 O O . GLU A 1 84 ? -4.052 6.315 -10.481 1.00 91.38 84 GLU A O 1
ATOM 635 N N . GLN A 1 85 ? -4.313 5.856 -8.299 1.00 89.69 85 GLN A N 1
ATOM 636 C CA . GLN A 1 85 ? -2.926 5.463 -8.094 1.00 89.69 85 GLN A CA 1
ATOM 637 C C . GLN A 1 85 ? -2.568 4.190 -8.877 1.00 89.69 85 GLN A C 1
ATOM 639 O O . GLN A 1 85 ? -1.568 4.182 -9.600 1.00 89.69 85 GLN A O 1
ATOM 644 N N . GLU A 1 86 ? -3.408 3.152 -8.830 1.00 89.38 86 GLU A N 1
ATOM 645 C CA . GLU A 1 86 ? -3.217 1.929 -9.626 1.00 89.38 86 GLU A CA 1
ATOM 646 C C . GLU A 1 86 ? -3.205 2.229 -11.137 1.00 89.38 86 GLU A C 1
ATOM 648 O O . GLU A 1 86 ? -2.378 1.702 -11.896 1.00 89.38 86 GLU A O 1
ATOM 653 N N . ARG A 1 87 ? -4.086 3.132 -11.590 1.00 90.75 87 ARG A N 1
ATOM 654 C CA . ARG A 1 87 ? -4.139 3.589 -12.985 1.00 90.75 87 ARG A CA 1
ATOM 655 C C . ARG A 1 87 ? -2.826 4.246 -13.405 1.00 90.75 87 ARG A C 1
ATOM 657 O O . ARG A 1 87 ? -2.298 3.910 -14.469 1.00 90.75 87 ARG A O 1
ATOM 664 N N . ARG A 1 88 ? -2.277 5.145 -12.579 1.00 91.31 88 ARG A N 1
ATOM 665 C CA . ARG A 1 88 ? -0.989 5.817 -12.833 1.00 91.31 88 ARG A CA 1
ATOM 666 C C . ARG A 1 88 ? 0.160 4.823 -12.921 1.00 91.31 88 ARG A C 1
ATOM 668 O O . ARG A 1 88 ? 0.960 4.904 -13.852 1.00 91.31 88 ARG A O 1
ATOM 675 N N . GLU A 1 89 ? 0.223 3.864 -12.005 1.00 89.31 89 GLU A N 1
ATOM 676 C CA . GLU A 1 89 ? 1.262 2.830 -12.006 1.00 89.31 89 GLU A CA 1
ATOM 677 C C . GLU A 1 89 ? 1.164 1.915 -13.227 1.00 89.31 89 GLU A C 1
ATOM 679 O O . GLU A 1 89 ? 2.169 1.622 -13.881 1.00 89.31 89 GLU A O 1
ATOM 684 N N . THR A 1 90 ? -0.053 1.519 -13.596 1.00 89.00 90 THR A N 1
ATOM 685 C CA . THR A 1 90 ? -0.308 0.725 -14.801 1.00 89.00 90 THR A CA 1
ATOM 686 C C . THR A 1 90 ? 0.115 1.481 -16.057 1.00 89.00 90 THR A C 1
ATOM 688 O O . THR A 1 90 ? 0.752 0.913 -16.950 1.00 89.00 90 THR A O 1
ATOM 691 N N . GLU A 1 91 ? -0.202 2.773 -16.143 1.00 93.38 91 GLU A N 1
ATOM 692 C CA . GLU A 1 91 ? 0.214 3.605 -17.265 1.00 93.38 91 GLU A CA 1
ATOM 693 C C . GLU A 1 91 ? 1.738 3.770 -17.315 1.00 93.38 91 GLU A C 1
ATOM 695 O O . GLU A 1 91 ? 2.331 3.608 -18.385 1.00 93.38 91 GLU A O 1
ATOM 700 N N . ALA A 1 92 ? 2.384 4.025 -16.175 1.00 89.25 92 ALA A N 1
ATOM 701 C CA . ALA A 1 92 ? 3.836 4.122 -16.070 1.00 89.25 92 ALA A CA 1
ATOM 702 C C . ALA A 1 92 ? 4.520 2.820 -16.514 1.00 89.25 92 ALA A C 1
ATOM 704 O O . ALA A 1 92 ? 5.432 2.854 -17.343 1.00 89.25 92 ALA A O 1
ATOM 705 N N . ARG A 1 93 ? 4.018 1.661 -16.067 1.00 88.12 93 ARG A N 1
ATOM 706 C CA . ARG A 1 93 ? 4.512 0.342 -16.489 1.00 88.12 93 ARG A CA 1
ATOM 707 C C . ARG A 1 93 ? 4.352 0.137 -17.993 1.00 88.12 93 ARG A C 1
ATOM 709 O O . ARG A 1 93 ? 5.287 -0.311 -18.649 1.00 88.12 93 ARG A O 1
ATOM 716 N N . ARG A 1 94 ? 3.205 0.516 -18.568 1.00 91.75 94 ARG A N 1
ATOM 717 C CA . ARG A 1 94 ? 2.982 0.461 -20.024 1.00 91.75 94 ARG A CA 1
ATOM 718 C C . ARG A 1 94 ? 3.918 1.400 -20.790 1.00 91.75 94 ARG A C 1
ATOM 720 O O . ARG A 1 94 ? 4.399 1.026 -21.856 1.00 91.75 94 ARG A O 1
ATOM 727 N N . ARG A 1 95 ? 4.183 2.608 -20.278 1.00 92.00 95 ARG A N 1
ATOM 728 C CA . ARG A 1 95 ? 5.134 3.563 -20.879 1.00 92.00 95 ARG A CA 1
ATOM 729 C C . ARG A 1 95 ? 6.556 3.003 -20.876 1.00 92.00 95 ARG A C 1
ATOM 731 O O . ARG A 1 95 ? 7.208 3.047 -21.918 1.00 92.00 95 ARG A O 1
ATOM 738 N N . LEU A 1 96 ? 6.992 2.439 -19.750 1.00 89.12 96 LEU A N 1
ATOM 739 C CA . LEU A 1 96 ? 8.300 1.801 -19.621 1.00 89.12 96 LEU A CA 1
ATOM 740 C C . LEU A 1 96 ? 8.425 0.588 -20.545 1.00 89.12 96 LEU A C 1
ATOM 742 O O . LEU A 1 96 ? 9.405 0.486 -21.272 1.00 89.12 96 LEU A O 1
ATOM 746 N N . ALA A 1 97 ? 7.415 -0.285 -20.586 1.00 87.56 97 ALA A N 1
ATOM 747 C CA . ALA A 1 97 ? 7.404 -1.441 -21.481 1.00 87.56 97 ALA A CA 1
ATOM 748 C C . ALA A 1 97 ? 7.551 -1.027 -22.954 1.00 87.56 97 ALA A C 1
ATOM 750 O O . ALA A 1 97 ? 8.335 -1.629 -23.679 1.00 87.56 97 ALA A O 1
ATOM 751 N N . ARG A 1 98 ? 6.869 0.051 -23.377 1.00 90.12 98 ARG A N 1
ATOM 752 C CA . ARG A 1 98 ? 7.048 0.619 -24.723 1.00 90.12 98 ARG A CA 1
ATOM 753 C C . ARG A 1 98 ? 8.467 1.135 -24.965 1.00 90.12 98 ARG A C 1
ATOM 755 O O . ARG A 1 98 ? 8.985 0.953 -26.057 1.00 90.12 98 ARG A O 1
ATOM 762 N N . HIS A 1 99 ? 9.096 1.771 -23.976 1.00 85.88 99 HIS A N 1
ATOM 763 C CA . HIS A 1 99 ? 10.489 2.213 -24.105 1.00 85.88 99 HIS A CA 1
ATOM 764 C C . HIS A 1 99 ? 11.448 1.027 -24.221 1.00 85.88 99 HIS A C 1
ATOM 766 O O . HIS A 1 99 ? 12.307 1.025 -25.095 1.00 85.88 99 HIS A O 1
ATOM 772 N N . LEU A 1 100 ? 11.269 -0.002 -23.391 1.00 83.50 100 LEU A N 1
ATOM 773 C CA . LEU A 1 100 ? 12.104 -1.200 -23.427 1.00 83.50 100 LEU A CA 1
ATOM 774 C C . LEU A 1 100 ? 11.930 -1.988 -24.729 1.00 83.50 100 LEU A C 1
ATOM 776 O O . LEU A 1 100 ? 12.916 -2.484 -25.251 1.00 83.50 100 LEU A O 1
ATOM 780 N N . SER A 1 101 ? 10.725 -2.037 -25.310 1.00 80.06 101 SER A N 1
ATOM 781 C CA . SER A 1 101 ? 10.504 -2.697 -26.607 1.00 80.06 101 SER A CA 1
ATOM 782 C C . SER A 1 101 ? 11.179 -2.000 -27.792 1.00 80.06 101 SER A C 1
ATOM 784 O O . SER A 1 101 ? 11.307 -2.598 -28.854 1.00 80.06 101 SER A O 1
ATOM 786 N N . VAL A 1 102 ? 11.576 -0.733 -27.636 1.00 77.81 102 VAL A N 1
ATOM 787 C CA . VAL A 1 102 ? 12.326 0.009 -28.664 1.00 77.81 102 VAL A CA 1
ATOM 788 C C . VAL A 1 102 ? 13.826 -0.273 -28.563 1.00 77.81 102 VAL A C 1
ATOM 790 O O . VAL A 1 102 ? 14.547 -0.059 -29.534 1.00 77.81 102 VAL A O 1
ATOM 793 N N . VAL A 1 103 ? 14.310 -0.780 -27.424 1.00 68.62 103 VAL A N 1
ATOM 794 C CA . VAL A 1 103 ? 15.707 -1.191 -27.283 1.00 68.62 103 VAL A CA 1
ATOM 795 C C . VAL A 1 103 ? 15.881 -2.498 -28.061 1.00 68.62 103 VAL A C 1
ATOM 797 O O . VAL A 1 103 ? 15.271 -3.498 -27.678 1.00 68.62 103 VAL A O 1
ATOM 800 N N . PRO A 1 104 ? 16.660 -2.516 -29.159 1.00 70.75 104 PRO A N 1
ATOM 801 C CA . PRO A 1 104 ? 16.897 -3.749 -29.893 1.00 70.75 104 PRO A CA 1
ATOM 802 C C . PRO A 1 104 ? 17.543 -4.767 -28.956 1.00 70.75 104 PRO A C 1
ATOM 804 O O . PRO A 1 104 ? 18.405 -4.405 -28.147 1.00 70.75 104 PR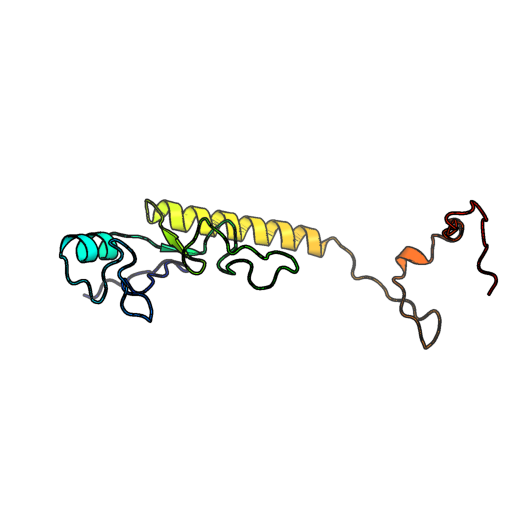O A O 1
ATOM 807 N N . GLU A 1 105 ? 17.121 -6.030 -29.057 1.00 67.69 105 GLU A N 1
ATOM 808 C CA . GLU A 1 105 ? 17.784 -7.102 -28.321 1.00 67.69 105 GLU A CA 1
ATOM 809 C C . GLU A 1 105 ? 19.285 -7.036 -28.622 1.00 67.69 105 GLU A C 1
ATOM 811 O O . GLU A 1 105 ? 19.669 -6.928 -29.794 1.00 67.69 105 GLU A O 1
ATOM 816 N N . PRO A 1 106 ? 20.149 -7.038 -27.591 1.00 68.00 106 PRO A N 1
ATOM 817 C CA . PRO A 1 106 ? 21.577 -7.017 -27.824 1.00 68.00 106 PRO A CA 1
ATOM 818 C C . PRO A 1 106 ? 21.936 -8.253 -28.643 1.00 68.00 106 PRO A C 1
ATOM 820 O O . PRO A 1 106 ? 21.821 -9.386 -28.180 1.00 68.00 106 PRO A O 1
ATOM 823 N N . VAL A 1 107 ? 22.382 -8.033 -29.877 1.00 74.25 107 VAL A N 1
ATOM 824 C CA . VAL A 1 107 ? 23.023 -9.088 -30.651 1.00 74.25 107 VAL A CA 1
ATOM 825 C C . VAL A 1 107 ? 24.333 -9.380 -29.932 1.00 74.25 107 VAL A C 1
ATOM 827 O O . VAL A 1 107 ? 25.160 -8.488 -29.752 1.00 74.25 107 VAL A O 1
ATOM 830 N N . TYR A 1 108 ? 24.514 -10.602 -29.452 1.00 62.25 108 TYR A N 1
ATOM 831 C CA . TYR A 1 108 ? 25.777 -11.019 -28.858 1.00 62.25 108 TYR A CA 1
ATOM 832 C C . TYR A 1 108 ? 26.634 -11.655 -29.946 1.00 62.25 108 TYR A C 1
ATOM 834 O O . TYR A 1 108 ? 26.206 -12.607 -30.596 1.00 62.25 108 TYR A O 1
ATOM 842 N N . VAL A 1 109 ? 27.844 -11.137 -30.147 1.00 62.84 109 VAL A N 1
ATOM 843 C CA . VAL A 1 109 ? 28.819 -11.758 -31.051 1.00 62.84 109 VAL A CA 1
ATOM 844 C C . VAL A 1 109 ? 29.781 -12.571 -30.198 1.00 62.84 109 VAL A C 1
ATOM 846 O O . VAL A 1 109 ? 30.358 -12.058 -29.238 1.00 62.84 109 VAL A O 1
ATOM 849 N N . VAL A 1 110 ? 29.951 -13.848 -30.538 1.00 59.50 110 VAL A N 1
ATOM 850 C CA . VAL A 1 110 ? 31.000 -14.688 -29.950 1.00 59.50 110 VAL A CA 1
ATOM 851 C C . VAL A 1 110 ? 32.317 -14.267 -30.593 1.00 59.50 110 VAL A C 1
ATOM 853 O O . VAL A 1 110 ? 32.631 -14.711 -31.693 1.00 59.50 110 VAL A O 1
ATOM 856 N N . SER A 1 111 ? 33.058 -13.362 -29.954 1.00 56.00 111 SER A N 1
ATOM 857 C CA . SER A 1 111 ? 34.372 -12.931 -30.451 1.00 56.00 111 SER A CA 1
ATOM 858 C C . SER A 1 111 ? 35.524 -13.824 -29.973 1.00 56.00 111 SER A C 1
ATOM 860 O O . SER A 1 111 ? 36.590 -13.787 -30.573 1.00 56.00 111 SER A O 1
ATOM 862 N N . ASP A 1 112 ? 35.300 -14.669 -28.958 1.00 52.47 112 ASP A N 1
ATOM 863 C CA . ASP A 1 112 ? 36.191 -15.756 -28.522 1.00 52.47 112 ASP A CA 1
ATOM 864 C C . ASP A 1 112 ? 35.401 -16.717 -27.596 1.00 52.47 112 ASP A C 1
ATOM 866 O O . ASP A 1 112 ? 34.483 -16.249 -26.909 1.00 52.47 112 ASP A O 1
ATOM 870 N N . PRO A 1 113 ? 35.724 -18.027 -27.492 1.00 56.44 113 PRO A N 1
ATOM 871 C CA . PRO A 1 113 ? 34.937 -19.015 -26.731 1.00 56.44 113 PRO A CA 1
ATOM 872 C C . PRO A 1 113 ? 34.727 -18.710 -25.237 1.00 56.44 113 PRO A C 1
ATOM 874 O O . PRO A 1 113 ? 33.940 -19.387 -24.579 1.00 56.44 113 PRO A O 1
ATOM 877 N N . SER A 1 114 ? 35.427 -17.723 -24.676 1.00 53.69 114 SER A N 1
ATOM 878 C CA . SER A 1 114 ? 35.411 -17.397 -23.246 1.00 53.69 114 SER A CA 1
ATOM 879 C C . SER A 1 114 ? 34.898 -15.991 -22.910 1.00 53.69 114 SER A C 1
ATOM 881 O O . SER A 1 114 ? 34.867 -15.637 -21.729 1.00 53.69 114 SER A O 1
ATOM 883 N N . ARG A 1 115 ? 34.468 -15.172 -23.887 1.00 54.47 115 ARG A N 1
ATOM 884 C CA . ARG A 1 115 ? 34.026 -13.795 -23.597 1.00 54.47 115 ARG A CA 1
ATOM 885 C C . ARG A 1 115 ? 32.850 -13.343 -24.465 1.00 54.47 115 ARG A C 1
ATOM 887 O O . ARG A 1 115 ? 33.016 -12.966 -25.617 1.00 54.47 115 ARG A O 1
ATOM 894 N N . TRP A 1 116 ? 31.661 -13.295 -23.866 1.00 52.88 116 TRP A N 1
ATOM 895 C CA . TRP A 1 116 ? 30.482 -12.677 -24.474 1.00 52.88 116 TRP A CA 1
ATOM 896 C C . TRP A 1 116 ? 30.581 -11.150 -24.370 1.00 52.88 116 TRP A C 1
ATOM 898 O O . TRP A 1 116 ? 30.707 -10.614 -23.267 1.00 52.88 116 TRP A O 1
ATOM 908 N N . ARG A 1 117 ? 30.529 -10.444 -25.506 1.00 56.31 117 ARG A N 1
ATOM 909 C CA . ARG A 1 117 ? 30.411 -8.978 -25.560 1.00 56.31 117 ARG A CA 1
ATOM 910 C C . ARG A 1 117 ? 29.182 -8.569 -26.388 1.00 56.31 117 ARG A C 1
ATOM 912 O O . ARG A 1 117 ? 28.874 -9.249 -27.369 1.00 56.31 117 ARG A O 1
ATOM 919 N N . PRO A 1 118 ? 28.476 -7.484 -26.025 1.00 56.62 118 PRO A N 1
ATOM 920 C CA . PRO A 1 118 ? 27.421 -6.921 -26.869 1.00 56.62 118 PRO A CA 1
ATOM 921 C C . PRO A 1 118 ? 27.985 -6.462 -28.226 1.00 56.62 118 PRO A C 1
ATOM 923 O O . PRO A 1 118 ? 29.046 -5.842 -28.269 1.00 56.62 118 PRO A O 1
ATOM 926 N N . ALA A 1 119 ? 27.275 -6.704 -29.333 1.00 54.19 119 ALA A N 1
ATOM 927 C CA . ALA A 1 119 ? 27.697 -6.310 -30.687 1.00 54.19 119 ALA A CA 1
ATOM 928 C C . ALA A 1 119 ? 27.928 -4.799 -30.845 1.00 54.19 119 ALA A C 1
ATOM 930 O O . ALA A 1 119 ? 28.752 -4.387 -31.654 1.00 54.19 119 ALA A O 1
ATOM 931 N N . ALA A 1 120 ? 27.233 -3.969 -30.062 1.00 58.00 120 ALA A N 1
ATOM 932 C CA . ALA A 1 120 ? 27.365 -2.512 -30.114 1.00 58.00 120 ALA A CA 1
ATOM 933 C C . ALA A 1 120 ? 28.763 -2.001 -29.705 1.00 58.00 120 ALA A C 1
ATOM 935 O O . ALA A 1 120 ? 29.116 -0.867 -30.022 1.00 58.00 120 ALA A O 1
ATOM 936 N N . ASP A 1 121 ? 29.572 -2.831 -29.038 1.00 53.81 121 ASP A N 1
ATOM 937 C CA . ASP A 1 121 ? 30.965 -2.506 -28.720 1.00 53.81 121 ASP A CA 1
ATOM 938 C C . ASP A 1 121 ? 31.925 -2.783 -29.891 1.00 53.81 121 ASP A C 1
ATOM 940 O O . ASP A 1 121 ? 33.081 -2.365 -29.839 1.00 53.81 121 ASP A O 1
ATOM 944 N N . HIS A 1 122 ? 31.480 -3.477 -30.947 1.00 53.66 122 HIS A N 1
ATOM 945 C CA . HIS A 1 122 ? 32.361 -3.922 -32.030 1.00 53.66 122 HIS A CA 1
ATOM 946 C C . HIS A 1 122 ? 32.759 -2.792 -32.995 1.00 53.66 122 HIS A C 1
ATOM 948 O O . HIS A 1 122 ? 33.862 -2.822 -33.539 1.00 53.66 122 HIS A O 1
ATOM 954 N N . ASP A 1 123 ? 31.911 -1.767 -33.141 1.00 51.84 123 ASP A N 1
ATOM 955 C CA . ASP A 1 123 ? 32.170 -0.590 -33.990 1.00 51.84 123 ASP A CA 1
ATOM 956 C C . ASP A 1 123 ? 32.960 0.519 -33.278 1.00 51.84 123 ASP A C 1
ATOM 958 O O . ASP A 1 123 ? 33.351 1.513 -33.887 1.00 51.84 123 ASP A O 1
ATOM 962 N N . ARG A 1 124 ? 33.276 0.355 -31.988 1.00 50.84 124 ARG A N 1
ATOM 963 C CA . ARG A 1 124 ? 34.116 1.293 -31.225 1.00 50.84 124 ARG A CA 1
ATOM 964 C C . ARG A 1 124 ? 35.609 0.977 -31.345 1.00 50.84 124 ARG A C 1
ATOM 966 O O . ARG A 1 124 ? 36.350 1.057 -30.368 1.00 50.84 124 ARG A O 1
ATOM 973 N N . SER A 1 125 ? 36.058 0.677 -32.563 1.00 56.25 125 SER A N 1
ATOM 974 C CA . SER A 1 125 ? 37.479 0.438 -32.867 1.00 56.25 125 SER A CA 1
ATOM 975 C C . SER A 1 125 ? 38.372 1.669 -32.614 1.00 56.25 125 SER A C 1
ATOM 977 O O . SER A 1 125 ? 39.584 1.519 -32.499 1.00 56.25 125 SER A O 1
ATOM 979 N N . ASP A 1 126 ? 37.780 2.858 -32.433 1.00 56.44 126 ASP A N 1
ATOM 980 C CA . ASP A 1 126 ? 38.492 4.113 -32.150 1.00 56.44 126 ASP A CA 1
ATOM 981 C C . ASP A 1 126 ? 38.465 4.551 -30.675 1.00 56.44 126 ASP A C 1
ATOM 983 O O . ASP A 1 126 ? 38.911 5.654 -30.353 1.00 56.44 126 ASP A O 1
ATOM 987 N N . VAL A 1 127 ? 37.944 3.738 -29.746 1.00 54.56 127 VAL A N 1
ATOM 988 C CA . VAL A 1 127 ? 38.047 4.077 -28.317 1.00 54.56 127 VAL A CA 1
ATOM 989 C C . VAL A 1 127 ? 39.400 3.577 -27.805 1.00 54.56 127 VAL A C 1
ATOM 991 O O . VAL A 1 127 ? 39.567 2.365 -27.644 1.00 54.56 127 VAL A O 1
ATOM 994 N N . PRO A 1 128 ? 40.382 4.466 -27.541 1.00 55.19 128 PRO A N 1
ATOM 995 C CA . PRO A 1 128 ? 41.663 4.043 -26.997 1.00 55.19 128 PRO A CA 1
ATOM 996 C C . PRO A 1 128 ? 41.426 3.309 -25.678 1.00 55.19 128 PRO A C 1
ATOM 998 O O . PRO A 1 128 ? 40.578 3.711 -24.875 1.00 55.19 128 PRO A O 1
ATOM 1001 N N . ALA A 1 129 ? 42.166 2.217 -25.472 1.00 55.97 129 ALA A N 1
ATOM 1002 C CA . ALA A 1 129 ? 42.076 1.412 -24.263 1.00 55.97 129 ALA A CA 1
ATOM 1003 C C . ALA A 1 129 ? 42.092 2.318 -23.016 1.00 55.97 129 ALA A C 1
ATOM 1005 O O . ALA A 1 129 ? 42.899 3.254 -22.962 1.00 55.97 129 ALA A O 1
ATOM 1006 N N . PRO A 1 130 ? 41.222 2.077 -22.018 1.00 50.56 130 PRO A N 1
ATOM 1007 C CA . PRO A 1 130 ? 41.208 2.884 -20.810 1.00 50.56 130 PRO A CA 1
ATOM 1008 C C . PRO A 1 130 ? 42.585 2.806 -20.146 1.00 50.56 130 PRO A C 1
ATOM 1010 O O . PRO A 1 130 ? 42.993 1.762 -19.640 1.00 50.56 130 PRO A O 1
ATOM 1013 N N . SER A 1 131 ? 43.319 3.917 -20.167 1.00 50.62 131 SER A N 1
ATOM 1014 C CA . SER A 1 131 ? 44.588 4.025 -19.464 1.00 50.62 131 SER A CA 1
ATOM 1015 C C . SER A 1 131 ? 44.303 4.097 -17.968 1.00 50.62 131 SER A C 1
ATOM 1017 O O . SER A 1 131 ? 43.750 5.090 -17.487 1.00 50.62 131 SER A O 1
ATOM 1019 N N . VAL A 1 132 ? 44.686 3.068 -17.220 1.00 50.19 132 VAL A N 1
ATOM 1020 C CA . VAL A 1 132 ? 44.684 3.137 -15.759 1.00 50.19 132 VAL A CA 1
ATOM 1021 C C . VAL A 1 132 ? 45.919 3.934 -15.345 1.00 50.19 132 VAL A C 1
ATOM 1023 O O . VAL A 1 132 ? 47.049 3.516 -15.595 1.00 50.19 132 VAL A O 1
ATOM 1026 N N . ARG A 1 133 ? 45.710 5.111 -14.747 1.00 45.62 133 ARG A N 1
ATOM 1027 C CA . ARG A 1 133 ? 46.791 5.877 -14.118 1.00 45.62 133 ARG A CA 1
ATOM 1028 C C . ARG A 1 133 ? 46.980 5.375 -12.696 1.00 45.62 133 ARG A C 1
ATOM 1030 O O . ARG A 1 133 ? 46.028 5.352 -11.918 1.00 45.62 133 ARG A O 1
ATOM 1037 N N . SER A 1 134 ? 48.204 4.992 -12.353 1.00 54.91 134 SER A N 1
ATOM 1038 C CA . SER A 1 134 ? 48.572 4.765 -10.957 1.00 54.91 134 SER A CA 1
ATOM 1039 C C . SER A 1 134 ? 48.556 6.089 -10.181 1.00 54.91 134 SER A C 1
ATO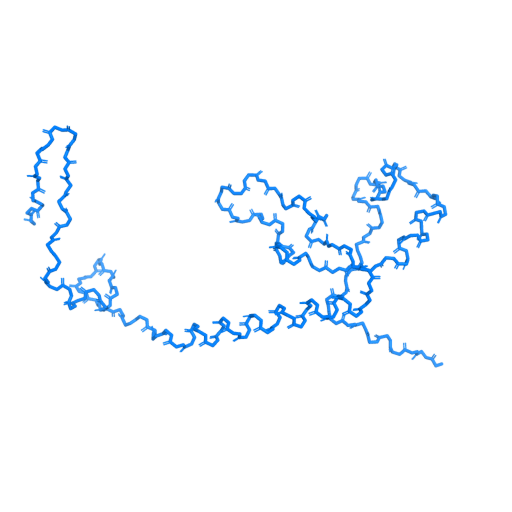M 1041 O O . SER A 1 134 ? 48.668 7.172 -10.761 1.00 54.91 134 SER A O 1
ATOM 1043 N N . ALA A 1 135 ? 48.508 6.015 -8.848 1.00 54.16 135 ALA A N 1
ATOM 1044 C CA . ALA A 1 135 ? 48.670 7.183 -7.975 1.00 54.16 135 ALA A CA 1
ATOM 1045 C C . ALA A 1 135 ? 50.028 7.905 -8.161 1.00 54.16 135 ALA A C 1
ATOM 1047 O O . ALA A 1 135 ? 50.168 9.058 -7.771 1.00 54.16 135 ALA A O 1
ATOM 1048 N N . SER A 1 136 ? 51.013 7.253 -8.793 1.00 67.62 136 SER A N 1
ATOM 1049 C CA . SER A 1 136 ? 52.311 7.832 -9.164 1.00 67.62 136 SER A CA 1
ATOM 1050 C C . SER A 1 136 ? 52.331 8.509 -10.544 1.00 67.62 136 SER A C 1
ATOM 1052 O O . SER A 1 136 ? 53.379 8.987 -10.970 1.00 67.62 136 SER A O 1
ATOM 1054 N N . GLY A 1 137 ? 51.203 8.554 -11.264 1.00 60.03 137 GLY A N 1
ATOM 1055 C CA . GLY A 1 137 ? 51.092 9.216 -12.568 1.00 60.03 137 GLY A CA 1
ATOM 1056 C C . GLY A 1 137 ? 51.650 8.427 -13.758 1.00 60.03 137 GLY A C 1
ATOM 1057 O O . GLY A 1 137 ? 51.669 8.954 -14.870 1.00 60.03 137 GLY A O 1
ATOM 1058 N N . GLN A 1 138 ? 52.067 7.173 -13.569 1.00 52.19 138 GLN A N 1
ATOM 1059 C CA . GLN A 1 138 ? 52.489 6.313 -14.675 1.00 52.19 138 GLN A CA 1
ATOM 1060 C C . GLN A 1 138 ? 51.280 5.791 -15.459 1.00 52.19 138 GLN A C 1
ATOM 1062 O O . GLN A 1 138 ? 50.295 5.317 -14.888 1.00 52.19 138 GLN A O 1
ATOM 1067 N N . VAL A 1 139 ? 51.375 5.895 -16.786 1.00 45.38 139 VAL A N 1
ATOM 1068 C CA . VAL A 1 139 ? 50.394 5.378 -17.744 1.00 45.38 139 VAL A CA 1
ATOM 1069 C C . VAL A 1 139 ? 50.880 4.017 -18.223 1.00 45.38 139 VAL A C 1
ATOM 1071 O O . VAL A 1 139 ? 51.922 3.932 -18.871 1.00 45.38 139 VAL A O 1
ATOM 1074 N N . PHE A 1 140 ? 50.129 2.961 -17.917 1.00 45.81 140 PHE A N 1
ATOM 1075 C CA . PHE A 1 140 ? 50.387 1.625 -18.446 1.00 45.81 140 PHE A CA 1
ATOM 1076 C C . PHE A 1 140 ? 49.413 1.337 -19.585 1.00 45.81 140 PHE A C 1
ATOM 1078 O O . PHE A 1 140 ? 48.197 1.415 -19.408 1.00 45.81 140 PHE A O 1
ATOM 1085 N N . TYR A 1 141 ? 49.954 0.993 -20.751 1.00 48.78 141 TYR A N 1
ATOM 1086 C CA . TYR A 1 141 ? 49.180 0.391 -21.827 1.00 48.78 141 TYR A CA 1
ATOM 1087 C C . TYR A 1 141 ? 49.193 -1.117 -21.597 1.00 48.78 141 TYR A C 1
ATOM 1089 O O . TYR A 1 141 ? 50.264 -1.722 -21.548 1.00 48.78 141 TYR A O 1
ATOM 1097 N N . ALA A 1 142 ? 48.019 -1.718 -21.408 1.00 50.69 142 ALA A N 1
ATOM 1098 C CA . ALA A 1 142 ? 47.898 -3.168 -21.357 1.00 50.69 142 ALA A CA 1
ATOM 1099 C C . ALA A 1 142 ? 48.181 -3.722 -22.763 1.00 50.69 142 ALA A C 1
ATOM 1101 O O . ALA A 1 142 ? 47.302 -3.724 -23.623 1.00 50.69 142 ALA A O 1
ATOM 1102 N N . GLY A 1 143 ? 49.432 -4.110 -23.012 1.00 45.09 143 GLY A N 1
ATOM 1103 C CA . GLY A 1 143 ? 49.782 -4.975 -24.134 1.00 45.09 143 GLY A CA 1
ATOM 1104 C C . GLY A 1 143 ? 49.212 -6.370 -23.885 1.00 45.09 143 GLY A C 1
ATOM 1105 O O . GLY A 1 143 ? 49.253 -6.842 -22.748 1.00 45.09 143 GLY A O 1
ATOM 1106 N N . PHE A 1 144 ? 48.630 -6.960 -24.928 1.00 49.53 144 PHE A N 1
ATOM 1107 C CA . PHE A 1 144 ? 48.088 -8.321 -24.935 1.00 49.53 144 PHE A CA 1
ATOM 1108 C C . PHE A 1 144 ? 49.178 -9.378 -24.752 1.00 49.53 144 PHE A C 1
ATOM 1110 O O . PHE A 1 144 ? 50.290 -9.169 -25.290 1.00 49.53 144 PHE A O 1
#